Protein AF-A0A9E5UUS9-F1 (afdb_monomer_lite)

Sequence (156 aa):
MRLSARPLLNYVNVNNFSYGNQWIIRAGDPNTLYFQVFDLDQGPASVVGAPNPVFGFQGSASLAGNIGLRYMVGVGSGNTPAGITVTVPSIDDTQVINLQAVQDPNDKSIWSVTLGPNHKPGSGNVQFAVAEGNSIRRFSALNVLGVEDPTNDGSC

Structure (mmCIF, N/CA/C/O backbone):
data_AF-A0A9E5UUS9-F1
#
_entry.id   AF-A0A9E5UUS9-F1
#
loop_
_atom_site.group_PDB
_atom_site.id
_atom_site.type_symbol
_atom_site.label_atom_id
_atom_site.label_alt_id
_atom_site.label_comp_id
_atom_site.label_asym_id
_atom_site.label_entity_id
_atom_site.label_seq_id
_atom_site.pdbx_PDB_ins_code
_atom_site.Cartn_x
_atom_site.Cartn_y
_atom_site.Cartn_z
_atom_site.occupancy
_atom_site.B_iso_or_equiv
_atom_site.auth_seq_id
_atom_site.auth_comp_id
_atom_site.auth_asym_id
_atom_site.auth_atom_id
_atom_site.pdbx_PDB_model_num
ATOM 1 N N . MET A 1 1 ? 9.998 -15.003 -5.747 1.00 72.50 1 MET A N 1
ATOM 2 C CA . MET A 1 1 ? 9.989 -13.561 -5.467 1.00 72.50 1 MET A CA 1
ATOM 3 C C . MET A 1 1 ? 9.165 -13.302 -4.228 1.00 72.50 1 MET A C 1
ATOM 5 O O . MET A 1 1 ? 7.953 -13.517 -4.217 1.00 72.50 1 MET A O 1
ATOM 9 N N . ARG A 1 2 ? 9.856 -12.922 -3.161 1.00 81.06 2 ARG A N 1
ATOM 10 C CA . ARG A 1 2 ? 9.281 -12.426 -1.919 1.00 81.06 2 ARG A CA 1
ATOM 11 C C . ARG A 1 2 ? 9.173 -10.915 -2.049 1.00 81.06 2 ARG A C 1
ATOM 13 O O . ARG A 1 2 ? 10.183 -10.240 -2.208 1.00 81.06 2 ARG A O 1
ATOM 20 N N . LEU A 1 3 ? 7.950 -10.403 -2.003 1.00 86.88 3 LEU A N 1
ATOM 21 C CA . LEU A 1 3 ? 7.690 -8.971 -2.078 1.00 86.88 3 LEU A CA 1
ATOM 22 C C . LEU A 1 3 ? 7.558 -8.375 -0.678 1.00 86.88 3 LEU A C 1
ATOM 24 O O . LEU A 1 3 ? 7.086 -9.033 0.250 1.00 86.88 3 LEU A O 1
ATOM 28 N N . SER A 1 4 ? 7.957 -7.116 -0.545 1.00 88.81 4 SER A N 1
ATOM 29 C CA . SER A 1 4 ? 7.697 -6.307 0.644 1.00 88.81 4 SER A CA 1
ATOM 30 C C . SER A 1 4 ? 7.303 -4.890 0.253 1.00 88.81 4 SER A C 1
ATOM 32 O O . SER A 1 4 ? 7.685 -4.408 -0.812 1.00 88.81 4 SER A O 1
ATOM 34 N N . ALA A 1 5 ? 6.547 -4.222 1.118 1.00 90.75 5 ALA A N 1
ATOM 35 C CA . ALA A 1 5 ? 6.203 -2.814 0.976 1.00 90.75 5 ALA A CA 1
ATOM 36 C C . ALA A 1 5 ? 6.779 -2.037 2.158 1.00 90.75 5 ALA A C 1
ATOM 38 O O . ALA A 1 5 ? 6.718 -2.505 3.297 1.00 90.75 5 ALA A O 1
ATOM 39 N N . ARG A 1 6 ? 7.332 -0.855 1.885 1.00 91.69 6 ARG A N 1
ATOM 40 C CA . ARG A 1 6 ? 7.811 0.075 2.910 1.00 91.69 6 ARG A CA 1
ATOM 41 C C . ARG A 1 6 ? 7.012 1.374 2.861 1.00 91.69 6 ARG A C 1
ATOM 43 O O . ARG A 1 6 ? 6.931 1.968 1.783 1.00 91.69 6 ARG A O 1
ATOM 50 N N . PRO A 1 7 ? 6.461 1.826 3.996 1.00 94.19 7 PRO A N 1
ATOM 51 C CA . PRO A 1 7 ? 5.838 3.137 4.118 1.00 94.19 7 PRO A CA 1
ATOM 52 C C . PRO A 1 7 ? 6.805 4.267 3.781 1.00 94.19 7 PRO A C 1
ATOM 54 O O . PRO A 1 7 ? 7.965 4.258 4.203 1.00 94.19 7 PRO A O 1
ATOM 57 N N . LEU A 1 8 ? 6.305 5.263 3.058 1.00 94.81 8 LEU A N 1
ATOM 58 C CA . LEU A 1 8 ? 6.962 6.548 2.870 1.00 94.81 8 LEU A CA 1
ATOM 59 C C . LEU A 1 8 ? 6.278 7.585 3.763 1.00 94.81 8 LEU A C 1
ATOM 61 O O . LEU A 1 8 ? 5.050 7.650 3.836 1.00 94.81 8 LEU A O 1
ATOM 65 N N . LEU A 1 9 ? 7.090 8.394 4.432 1.00 93.75 9 LEU A N 1
ATOM 66 C CA . LEU A 1 9 ? 6.682 9.493 5.294 1.00 93.75 9 LEU A CA 1
ATOM 67 C C . LEU A 1 9 ? 7.089 10.818 4.655 1.00 93.75 9 LEU A C 1
ATOM 69 O O . LEU A 1 9 ? 8.086 10.886 3.931 1.00 93.75 9 LEU A O 1
ATOM 73 N N . ASN A 1 10 ? 6.324 11.871 4.951 1.00 92.06 10 ASN A N 1
ATOM 74 C CA . ASN A 1 10 ? 6.585 13.234 4.479 1.00 92.06 10 ASN A CA 1
ATOM 75 C C . ASN A 1 10 ? 6.832 13.301 2.961 1.00 92.06 10 ASN A C 1
ATOM 77 O O . ASN A 1 10 ? 7.728 14.008 2.505 1.00 92.06 10 ASN A O 1
ATOM 81 N N . TYR A 1 11 ? 6.079 12.517 2.183 1.00 92.44 11 TYR A N 1
ATOM 82 C CA . TYR A 1 11 ? 6.242 12.467 0.735 1.00 92.44 11 TYR A CA 1
ATOM 83 C C . TYR A 1 11 ? 5.846 13.808 0.112 1.00 92.44 11 TYR A C 1
ATOM 85 O O . TYR A 1 11 ? 4.680 14.198 0.156 1.00 92.44 11 TYR A O 1
ATOM 93 N N . VAL A 1 12 ? 6.820 14.501 -0.479 1.00 91.94 12 VAL A N 1
ATOM 94 C CA . VAL A 1 12 ? 6.598 15.732 -1.253 1.00 91.94 12 VAL A CA 1
ATOM 95 C C . VAL A 1 12 ? 6.745 15.450 -2.746 1.00 91.94 12 VAL A C 1
ATOM 97 O O . VAL A 1 12 ? 5.970 15.949 -3.556 1.00 91.94 12 VAL A O 1
ATOM 100 N N . ASN A 1 13 ? 7.759 14.669 -3.118 1.00 92.25 13 ASN A N 1
ATOM 101 C CA . ASN A 1 13 ? 8.006 14.194 -4.479 1.00 92.25 13 ASN A CA 1
ATOM 102 C C . ASN A 1 13 ? 9.018 13.036 -4.453 1.00 92.25 13 ASN A C 1
ATOM 104 O O . ASN A 1 13 ? 9.595 12.735 -3.411 1.00 92.25 13 ASN A O 1
ATOM 108 N N . VAL A 1 14 ? 9.303 12.448 -5.616 1.00 89.75 14 VAL A N 1
ATOM 109 C CA . VAL A 1 14 ? 10.239 11.317 -5.784 1.00 89.75 14 VAL A CA 1
ATOM 110 C C . VAL A 1 14 ? 11.674 11.568 -5.302 1.00 89.75 14 VAL A C 1
ATOM 112 O O . VAL A 1 14 ? 12.431 10.619 -5.130 1.00 89.75 14 VAL A O 1
ATOM 115 N N . ASN A 1 15 ? 12.062 12.823 -5.068 1.00 91.81 15 ASN A N 1
ATOM 116 C CA . ASN A 1 15 ? 13.375 13.192 -4.535 1.00 91.81 15 ASN A CA 1
ATOM 117 C C . ASN A 1 15 ? 13.325 13.610 -3.056 1.00 91.81 15 ASN A C 1
ATOM 119 O O . ASN A 1 15 ? 14.376 13.836 -2.460 1.00 91.81 15 ASN A O 1
ATOM 123 N N . ASN A 1 16 ? 12.135 13.754 -2.465 1.00 93.00 16 ASN A N 1
ATOM 124 C CA . ASN A 1 16 ? 11.959 14.230 -1.097 1.00 93.00 16 ASN A CA 1
ATOM 125 C C . ASN A 1 16 ? 10.868 13.439 -0.366 1.00 93.00 16 ASN A C 1
ATOM 127 O O . ASN A 1 16 ? 9.674 13.739 -0.464 1.00 93.00 16 ASN A O 1
ATOM 131 N N . PHE A 1 17 ? 11.326 12.422 0.359 1.00 93.75 17 PHE A N 1
ATOM 132 C CA . PHE A 1 17 ? 10.556 11.594 1.277 1.00 93.75 17 PHE A CA 1
ATOM 133 C C . PHE A 1 17 ? 11.517 10.884 2.241 1.00 93.75 17 PHE A C 1
ATOM 135 O O . PHE A 1 17 ? 12.726 10.818 2.000 1.00 93.75 17 PHE A O 1
ATOM 142 N N . SER A 1 18 ? 10.987 10.293 3.309 1.00 92.19 18 SER A N 1
ATOM 143 C CA . SER A 1 18 ? 11.728 9.365 4.169 1.00 92.19 18 SER A CA 1
ATOM 144 C C . SER A 1 18 ? 11.018 8.016 4.258 1.00 92.19 18 SER A C 1
ATOM 146 O O . SER A 1 18 ? 9.811 7.926 4.049 1.00 92.19 18 SER A O 1
ATOM 148 N N . TYR A 1 19 ? 11.753 6.941 4.550 1.00 91.69 19 TYR A N 1
ATOM 149 C CA . TYR A 1 19 ? 11.123 5.658 4.870 1.00 91.69 19 TYR A CA 1
ATOM 150 C C . TYR A 1 19 ? 10.667 5.650 6.326 1.00 91.69 19 TYR A C 1
ATOM 152 O O . TYR A 1 19 ? 11.388 6.112 7.212 1.00 91.69 19 TYR A O 1
ATOM 160 N N . GLY A 1 20 ? 9.492 5.081 6.563 1.00 89.19 20 GLY A N 1
ATOM 161 C CA . GLY A 1 20 ? 8.961 4.807 7.891 1.00 89.19 20 GLY A CA 1
ATOM 162 C C . GLY A 1 20 ? 8.739 3.318 8.112 1.00 89.19 20 GLY A C 1
ATOM 163 O O . GLY A 1 20 ? 8.700 2.532 7.168 1.00 89.19 20 GLY A O 1
ATOM 164 N N . ASN A 1 21 ? 8.546 2.940 9.374 1.00 88.81 21 ASN A N 1
ATOM 165 C CA . ASN A 1 21 ? 8.087 1.593 9.725 1.00 88.81 21 ASN A CA 1
ATOM 166 C C . ASN A 1 21 ? 6.559 1.477 9.648 1.00 88.81 21 ASN A C 1
ATOM 168 O O . ASN A 1 21 ? 6.041 0.403 9.364 1.00 88.81 21 ASN A O 1
ATOM 172 N N . GLN A 1 22 ? 5.855 2.586 9.880 1.00 93.44 22 GLN A N 1
ATOM 173 C CA . GLN A 1 22 ? 4.400 2.639 9.942 1.00 93.44 22 GLN A CA 1
ATOM 174 C C . GLN A 1 22 ? 3.882 3.984 9.434 1.00 93.44 22 GLN A C 1
ATOM 176 O O . GLN A 1 22 ? 4.545 5.010 9.602 1.00 93.44 22 GLN A O 1
ATOM 181 N N . TRP A 1 23 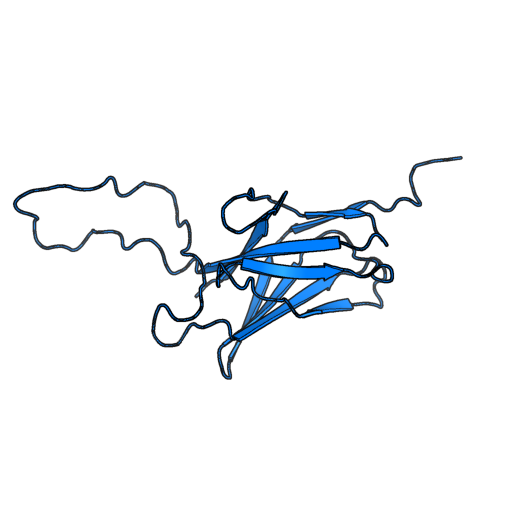? 2.684 3.983 8.863 1.00 94.06 23 TRP A N 1
ATOM 182 C CA . TRP A 1 23 ? 1.854 5.170 8.725 1.00 94.06 23 TRP A CA 1
ATOM 183 C C . TRP A 1 23 ? 1.126 5.420 10.039 1.00 94.06 23 TRP A C 1
ATOM 185 O O . TRP A 1 23 ? 0.551 4.492 10.601 1.00 94.06 23 TRP A O 1
ATOM 195 N N . ILE A 1 24 ? 1.139 6.663 10.509 1.00 92.44 24 ILE A N 1
ATOM 196 C CA . ILE A 1 24 ? 0.347 7.094 11.662 1.00 92.44 24 ILE A CA 1
ATOM 197 C C . ILE A 1 24 ? -0.708 8.054 11.132 1.00 92.44 24 ILE A C 1
ATOM 199 O O . ILE A 1 24 ? -0.363 9.065 10.521 1.00 92.44 24 ILE A O 1
ATOM 203 N N . ILE A 1 25 ? -1.975 7.709 11.327 1.00 91.38 25 ILE A N 1
ATOM 204 C CA . ILE A 1 25 ? -3.119 8.502 10.879 1.00 91.38 25 ILE A CA 1
ATOM 205 C C . ILE A 1 25 ? -4.166 8.613 11.977 1.00 91.38 25 ILE A C 1
ATOM 207 O O . ILE A 1 25 ? -4.181 7.831 12.925 1.00 91.38 25 ILE A O 1
ATOM 211 N N . ARG A 1 26 ? -5.090 9.551 11.798 1.00 86.81 26 ARG A N 1
ATOM 212 C CA . ARG A 1 26 ? -6.300 9.656 12.609 1.00 86.81 26 ARG A CA 1
ATOM 213 C C . ARG A 1 26 ? -7.478 9.030 11.880 1.00 86.81 26 ARG A C 1
ATOM 215 O O . ARG A 1 26 ? -7.611 9.176 10.662 1.00 86.81 26 ARG A O 1
ATOM 222 N N . ALA A 1 27 ? -8.322 8.315 12.615 1.00 82.38 27 ALA A N 1
ATOM 223 C CA . ALA A 1 27 ? -9.532 7.725 12.058 1.00 82.38 27 ALA A CA 1
ATOM 224 C C . ALA A 1 27 ? -10.481 8.823 11.545 1.00 82.38 27 ALA A C 1
ATOM 226 O O . ALA A 1 27 ? -10.740 9.799 12.243 1.00 82.38 27 ALA A O 1
ATOM 227 N N . GLY A 1 28 ? -11.016 8.650 10.333 1.00 77.81 28 GLY A N 1
ATOM 228 C CA . GLY A 1 28 ? -11.943 9.607 9.715 1.00 77.81 28 GLY A CA 1
ATOM 229 C C . GLY A 1 28 ? -11.285 10.805 9.019 1.00 77.81 28 GLY A C 1
ATOM 230 O O . GLY A 1 28 ? -11.966 11.507 8.273 1.00 77.81 28 GLY A O 1
ATOM 231 N N . ASP A 1 29 ? -9.973 11.006 9.174 1.00 85.31 29 ASP A N 1
ATOM 232 C CA . ASP A 1 29 ? -9.252 12.041 8.436 1.00 85.31 29 ASP A CA 1
ATOM 233 C C . ASP A 1 29 ? -8.856 11.523 7.043 1.00 85.31 29 ASP A C 1
ATOM 235 O O . ASP A 1 29 ? -8.206 10.472 6.930 1.00 85.31 29 ASP A O 1
ATOM 239 N N . PRO A 1 30 ? -9.194 12.245 5.956 1.00 89.00 30 PRO A N 1
ATOM 240 C CA . PRO A 1 30 ? -8.719 11.896 4.629 1.00 89.00 30 PRO A CA 1
ATOM 241 C C . PRO A 1 30 ? -7.193 11.953 4.566 1.00 89.00 30 PRO A C 1
ATOM 243 O O . PRO A 1 30 ? -6.589 12.998 4.799 1.00 89.00 30 PRO A O 1
ATOM 246 N N . ASN A 1 31 ? -6.563 10.835 4.218 1.00 91.56 31 ASN A N 1
ATOM 247 C CA . ASN A 1 31 ? -5.110 10.712 4.178 1.00 91.56 31 ASN A CA 1
ATOM 248 C C . ASN A 1 31 ? -4.673 9.993 2.904 1.00 91.56 31 ASN A C 1
ATOM 250 O O . ASN A 1 31 ? -5.274 8.999 2.501 1.00 91.56 31 ASN A O 1
ATOM 254 N N . THR A 1 32 ? -3.599 10.473 2.277 1.00 94.62 32 THR A N 1
ATOM 255 C CA . THR A 1 32 ? -2.945 9.749 1.179 1.00 94.62 32 THR A CA 1
ATOM 256 C C . THR A 1 32 ? -1.688 9.084 1.711 1.00 94.62 32 THR A C 1
ATOM 258 O O . THR A 1 32 ? -0.763 9.756 2.163 1.00 94.62 32 THR A O 1
ATOM 261 N N . LEU A 1 33 ? -1.672 7.756 1.674 1.00 94.94 33 LEU A N 1
ATOM 262 C CA . LEU A 1 33 ? -0.591 6.927 2.182 1.00 94.94 33 LEU A CA 1
ATOM 263 C C . LEU A 1 33 ? 0.307 6.504 1.032 1.00 94.94 33 LEU A C 1
ATOM 265 O O . LEU A 1 33 ? -0.171 5.920 0.063 1.00 94.94 33 LEU A O 1
ATOM 269 N N . TYR A 1 34 ? 1.603 6.769 1.154 1.00 96.12 34 TYR A N 1
ATOM 270 C CA . TYR A 1 34 ? 2.597 6.437 0.139 1.00 96.12 34 TYR A CA 1
ATOM 271 C C . TYR A 1 34 ? 3.437 5.244 0.584 1.00 96.12 34 TYR A C 1
ATOM 273 O O . TYR A 1 34 ? 3.830 5.157 1.748 1.00 96.12 34 TYR A O 1
ATOM 281 N N . PHE A 1 35 ? 3.734 4.330 -0.334 1.00 94.88 35 PHE A N 1
ATOM 282 C CA . PHE A 1 35 ? 4.621 3.191 -0.112 1.00 94.88 35 PHE A CA 1
ATOM 283 C C . PHE A 1 35 ? 5.472 2.904 -1.344 1.00 94.88 35 PHE A C 1
ATOM 285 O O . PHE A 1 35 ? 5.143 3.282 -2.468 1.00 94.88 35 PHE A O 1
ATOM 292 N N . GLN A 1 36 ? 6.557 2.171 -1.124 1.00 92.38 36 GLN A N 1
ATOM 293 C CA . GLN A 1 36 ? 7.394 1.625 -2.181 1.00 92.38 36 GLN A CA 1
ATOM 294 C C . GLN A 1 36 ? 7.502 0.111 -2.040 1.00 92.38 36 GLN A C 1
ATOM 296 O O . GLN A 1 36 ? 7.642 -0.410 -0.930 1.00 92.38 36 GLN A O 1
ATOM 301 N N . VAL A 1 37 ? 7.432 -0.593 -3.167 1.00 89.12 37 VAL A N 1
ATOM 302 C CA . VAL A 1 37 ? 7.506 -2.058 -3.213 1.00 89.12 37 VAL A CA 1
ATOM 303 C C . VAL A 1 37 ? 8.927 -2.501 -3.548 1.00 89.12 37 VAL A C 1
ATOM 305 O O . VAL A 1 37 ? 9.613 -1.873 -4.355 1.00 89.12 37 VAL A O 1
ATOM 308 N N . PHE A 1 38 ? 9.364 -3.598 -2.938 1.00 86.06 38 PHE A N 1
ATOM 309 C CA . PHE A 1 38 ? 10.686 -4.188 -3.118 1.00 86.06 38 PHE A CA 1
ATOM 310 C C . PHE A 1 38 ? 10.583 -5.689 -3.385 1.00 86.06 38 PHE A C 1
ATOM 312 O O . PHE A 1 38 ? 9.780 -6.378 -2.748 1.00 86.06 38 PHE A O 1
ATOM 319 N N . ASP A 1 39 ? 11.434 -6.195 -4.276 1.00 84.75 39 ASP A N 1
ATOM 320 C CA . ASP A 1 39 ? 11.679 -7.625 -4.455 1.00 84.75 39 ASP A CA 1
ATOM 321 C C . ASP A 1 39 ? 12.872 -8.038 -3.593 1.00 84.75 39 ASP A C 1
ATOM 323 O O . ASP A 1 39 ? 14.006 -7.643 -3.843 1.00 84.75 39 ASP A O 1
ATOM 327 N N . LEU A 1 40 ? 12.605 -8.829 -2.557 1.00 81.75 40 LEU A N 1
ATOM 328 C CA . LEU A 1 40 ? 13.606 -9.325 -1.615 1.00 81.75 40 LEU A CA 1
ATOM 329 C C . LEU A 1 40 ? 14.397 -10.519 -2.156 1.00 81.75 40 LEU A C 1
ATOM 331 O O . LEU A 1 40 ? 15.369 -10.935 -1.536 1.00 81.75 40 LEU A O 1
ATOM 335 N N . ASP A 1 41 ? 13.982 -11.135 -3.260 1.00 76.12 41 ASP A N 1
ATOM 336 C CA . ASP A 1 41 ? 14.782 -12.192 -3.889 1.00 76.12 41 ASP A CA 1
ATOM 337 C C . ASP A 1 41 ? 15.771 -11.617 -4.906 1.00 76.12 41 ASP A C 1
ATOM 339 O O . ASP A 1 41 ? 16.717 -12.299 -5.301 1.00 76.12 41 ASP A O 1
ATOM 343 N N . GLN A 1 42 ? 15.591 -10.353 -5.289 1.00 70.31 42 GLN A N 1
ATOM 344 C CA . GLN A 1 42 ? 16.537 -9.614 -6.105 1.00 70.31 42 GLN A CA 1
ATOM 345 C C . GLN A 1 42 ? 17.363 -8.691 -5.213 1.00 70.31 42 GLN A C 1
ATOM 347 O O . GLN A 1 42 ? 16.851 -7.745 -4.629 1.00 70.31 42 GLN A O 1
ATOM 352 N N . GLY A 1 43 ? 18.659 -8.967 -5.109 1.00 63.50 43 GLY A N 1
ATOM 353 C CA . GLY A 1 43 ? 19.632 -8.056 -4.511 1.00 63.50 43 GLY A CA 1
ATOM 354 C C . GLY A 1 43 ? 20.555 -7.484 -5.584 1.00 63.50 43 GLY A C 1
ATOM 355 O O . GLY A 1 43 ? 20.596 -8.020 -6.697 1.00 63.50 43 GLY A O 1
ATOM 356 N N . PRO A 1 44 ? 21.333 -6.428 -5.279 1.00 59.34 44 PRO A N 1
ATOM 357 C CA . PRO A 1 44 ? 22.464 -6.078 -6.127 1.00 59.34 44 PRO A CA 1
ATOM 358 C C . PRO A 1 44 ? 23.299 -7.346 -6.316 1.00 59.34 44 PRO A C 1
ATOM 360 O O . PRO A 1 44 ? 23.651 -7.995 -5.329 1.00 59.34 44 PRO A O 1
ATOM 363 N N . ALA A 1 45 ? 23.529 -7.746 -7.571 1.00 54.16 45 ALA A N 1
ATOM 364 C CA . ALA A 1 45 ? 24.280 -8.954 -7.876 1.00 54.16 45 ALA A CA 1
ATOM 365 C C . ALA A 1 45 ? 25.583 -8.921 -7.072 1.00 54.16 45 ALA A C 1
ATOM 367 O O . ALA A 1 45 ? 26.417 -8.034 -7.263 1.00 54.16 45 ALA A O 1
ATOM 368 N N . SER A 1 46 ? 25.734 -9.852 -6.129 1.00 47.75 46 SER A N 1
ATOM 369 C CA . SER A 1 46 ? 27.015 -10.049 -5.475 1.00 47.75 46 SER A CA 1
ATOM 370 C C . SER A 1 46 ? 27.982 -10.423 -6.590 1.00 47.75 46 SER A C 1
ATOM 372 O O . SER A 1 46 ? 27.788 -11.439 -7.259 1.00 47.75 46 SER A O 1
ATOM 374 N N . VAL A 1 47 ? 28.973 -9.576 -6.861 1.00 48.84 47 VAL A N 1
ATOM 375 C CA . VAL A 1 47 ? 30.035 -9.862 -7.831 1.00 48.84 47 VAL A CA 1
ATOM 376 C C . VAL A 1 47 ? 30.955 -10.920 -7.212 1.00 48.84 47 VAL A C 1
ATOM 378 O O . VAL A 1 47 ? 32.100 -10.658 -6.869 1.00 48.84 47 VAL A O 1
ATOM 381 N N . VAL A 1 48 ? 30.437 -12.125 -6.998 1.00 47.06 48 VAL A N 1
ATOM 382 C CA . VAL A 1 48 ? 31.175 -13.289 -6.501 1.00 47.06 48 VAL A CA 1
ATOM 383 C C . VAL A 1 48 ? 31.008 -14.363 -7.565 1.00 47.06 48 VAL A C 1
ATOM 385 O O . VAL A 1 48 ? 30.180 -15.260 -7.466 1.00 47.06 48 VAL A O 1
ATOM 388 N N . GLY A 1 49 ? 31.733 -14.180 -8.667 1.00 45.97 49 GLY A N 1
ATOM 389 C CA . GLY A 1 49 ? 31.639 -15.051 -9.839 1.00 45.97 49 GLY A CA 1
ATOM 390 C C . GLY A 1 49 ? 32.326 -14.530 -11.100 1.00 45.97 49 GLY A C 1
ATOM 391 O O . GLY A 1 49 ? 32.358 -15.242 -12.098 1.00 45.97 49 GLY A O 1
ATOM 392 N N . ALA A 1 50 ? 32.900 -13.321 -11.087 1.00 48.94 50 ALA A N 1
ATOM 393 C CA . ALA A 1 50 ? 33.784 -12.910 -12.171 1.00 48.94 50 ALA A CA 1
ATOM 394 C C . ALA A 1 50 ? 35.092 -13.729 -12.091 1.00 48.94 50 ALA A C 1
ATOM 396 O O . ALA A 1 50 ? 35.709 -13.754 -11.020 1.00 48.94 50 ALA A O 1
ATOM 397 N N . PRO A 1 51 ? 35.537 -14.397 -13.172 1.00 48.72 51 PRO A N 1
ATOM 398 C CA . PRO A 1 51 ? 36.876 -14.968 -13.217 1.00 48.72 51 PRO A CA 1
ATOM 399 C C . PRO A 1 51 ? 37.883 -13.828 -13.025 1.00 48.72 51 PRO A C 1
ATOM 401 O O . PRO A 1 51 ? 37.923 -12.903 -13.826 1.00 48.72 51 PRO A O 1
ATOM 404 N N . ASN A 1 52 ? 38.615 -13.880 -11.909 1.00 47.12 52 ASN A N 1
ATOM 405 C CA . ASN A 1 52 ? 39.783 -13.077 -11.531 1.00 47.12 52 ASN A CA 1
ATOM 406 C C . ASN A 1 52 ? 39.939 -11.698 -12.233 1.00 47.12 52 ASN A C 1
ATOM 408 O O . ASN A 1 52 ? 40.465 -11.641 -13.349 1.00 47.12 52 ASN A O 1
ATOM 412 N N . PRO A 1 53 ? 39.556 -10.572 -11.601 1.00 52.47 53 PRO A N 1
ATOM 413 C CA . PRO A 1 53 ? 39.714 -9.260 -12.210 1.00 52.47 53 PRO A CA 1
ATOM 414 C C . PRO A 1 53 ? 41.186 -8.830 -12.171 1.00 52.47 53 PRO A C 1
ATOM 416 O O . PRO A 1 53 ? 41.721 -8.445 -11.132 1.00 52.47 53 PRO A O 1
ATOM 419 N N . VAL A 1 54 ? 41.847 -8.846 -13.326 1.00 55.44 54 VAL A N 1
ATOM 420 C CA . VAL A 1 54 ? 43.059 -8.052 -13.544 1.00 55.44 54 VAL A CA 1
ATOM 421 C C . VAL A 1 54 ? 42.601 -6.585 -13.643 1.00 55.44 54 VAL A C 1
ATOM 423 O O . VAL A 1 54 ? 41.910 -6.224 -14.589 1.00 55.44 54 VAL A O 1
ATOM 426 N N . PHE A 1 55 ? 42.959 -5.782 -12.629 1.00 53.56 55 PHE A N 1
ATOM 427 C CA . PHE A 1 55 ? 42.607 -4.368 -12.356 1.00 53.56 55 PHE A CA 1
ATOM 428 C C . PHE A 1 55 ? 41.257 -4.114 -11.658 1.00 53.56 55 PHE A C 1
ATOM 430 O O . PHE A 1 55 ? 40.223 -3.854 -12.268 1.00 53.56 55 PHE A O 1
ATOM 437 N N . GLY A 1 56 ? 41.300 -4.155 -10.322 1.00 46.25 56 GLY A N 1
ATOM 438 C CA . GLY A 1 56 ? 40.163 -3.930 -9.437 1.00 46.25 56 GLY A CA 1
ATOM 439 C C . GLY A 1 56 ? 39.855 -2.456 -9.170 1.00 46.25 56 GLY A C 1
ATOM 440 O O . GLY A 1 56 ? 40.595 -1.774 -8.470 1.00 46.25 56 GLY A O 1
ATOM 441 N N . PHE A 1 57 ? 38.670 -2.026 -9.597 1.00 55.72 57 PHE A N 1
ATOM 442 C CA . PHE A 1 57 ? 37.810 -1.191 -8.761 1.00 55.72 57 PHE A CA 1
ATOM 443 C C . PHE A 1 57 ? 36.702 -2.094 -8.218 1.00 55.72 57 PHE A C 1
ATOM 445 O O . PHE A 1 57 ? 35.593 -2.140 -8.747 1.00 55.72 57 PHE A O 1
ATOM 452 N N . GLN A 1 58 ? 37.018 -2.872 -7.180 1.00 51.47 58 GLN A N 1
ATOM 453 C CA . GLN A 1 58 ? 35.989 -3.537 -6.384 1.00 51.47 58 GLN A CA 1
ATOM 454 C C . GLN A 1 58 ? 35.279 -2.451 -5.575 1.00 51.47 58 GLN A C 1
ATOM 456 O O . GLN A 1 58 ? 35.687 -2.112 -4.466 1.00 51.47 58 GLN A O 1
ATOM 461 N N . GLY A 1 59 ? 34.238 -1.858 -6.164 1.00 48.75 59 GLY A N 1
ATOM 462 C CA . GLY A 1 59 ? 33.276 -1.075 -5.403 1.00 48.75 59 GLY A CA 1
ATOM 463 C C . GLY A 1 59 ? 32.784 -1.947 -4.254 1.00 48.75 59 GLY A C 1
ATOM 464 O O . GLY A 1 59 ? 32.341 -3.068 -4.493 1.00 48.75 59 GLY A O 1
ATOM 465 N N . SER A 1 60 ? 32.960 -1.458 -3.026 1.00 48.62 60 SER A N 1
ATOM 466 C CA . SER A 1 60 ? 32.570 -2.124 -1.784 1.00 48.62 60 SER A CA 1
ATOM 467 C C . SER A 1 60 ? 31.188 -2.760 -1.947 1.00 48.62 60 SER A C 1
ATOM 469 O O . SER A 1 60 ? 30.174 -2.058 -1.963 1.00 48.62 60 SER A O 1
ATOM 471 N N . ALA A 1 61 ? 31.151 -4.084 -2.130 1.00 49.91 61 ALA A N 1
ATOM 472 C CA . ALA A 1 61 ? 29.928 -4.865 -2.075 1.00 49.91 61 ALA A CA 1
ATOM 473 C C . ALA A 1 61 ? 29.480 -4.820 -0.618 1.00 49.91 61 ALA A C 1
ATOM 475 O O . ALA A 1 61 ? 29.886 -5.631 0.211 1.00 49.91 61 ALA A O 1
ATOM 476 N N . SER A 1 62 ? 28.747 -3.757 -0.305 1.00 51.00 62 SER A N 1
ATOM 477 C CA . SER A 1 62 ? 28.198 -3.470 1.002 1.00 51.00 62 SER A CA 1
ATOM 478 C C . SER A 1 62 ? 27.596 -4.743 1.592 1.00 51.00 62 SER A C 1
ATOM 480 O O . SER A 1 62 ? 26.680 -5.334 1.022 1.00 51.00 62 SER A O 1
ATOM 482 N N . LEU A 1 63 ? 28.103 -5.126 2.764 1.00 45.31 63 LEU A N 1
ATOM 483 C CA . LEU A 1 63 ? 27.549 -6.114 3.695 1.00 45.31 63 LEU A CA 1
ATOM 484 C C . LEU A 1 63 ? 26.164 -5.686 4.243 1.00 45.31 63 LEU A C 1
ATOM 486 O O . LEU A 1 63 ? 25.781 -6.061 5.349 1.00 45.31 63 LEU A O 1
ATOM 490 N N . ALA A 1 64 ? 25.402 -4.879 3.502 1.00 45.84 64 ALA A N 1
ATOM 491 C CA . ALA A 1 64 ? 24.022 -4.560 3.812 1.00 45.84 64 ALA A CA 1
ATOM 492 C C . ALA A 1 64 ? 23.176 -5.783 3.460 1.00 45.84 64 ALA A C 1
ATOM 494 O O . ALA A 1 64 ? 22.927 -6.069 2.288 1.00 45.84 64 ALA A O 1
ATOM 495 N N . GLY A 1 65 ? 22.778 -6.530 4.492 1.00 49.59 65 GLY A N 1
ATOM 496 C CA . GLY A 1 65 ? 21.889 -7.680 4.370 1.00 49.59 65 GLY A CA 1
ATOM 497 C C . GLY A 1 65 ? 20.721 -7.390 3.433 1.00 49.59 65 GLY A C 1
ATOM 498 O O . GLY A 1 65 ? 20.206 -6.282 3.448 1.00 49.59 65 GLY A O 1
ATOM 499 N N . ASN A 1 66 ? 20.367 -8.383 2.613 1.00 54.19 66 ASN A N 1
ATOM 500 C CA . ASN A 1 66 ? 19.350 -8.364 1.556 1.00 54.19 66 ASN A CA 1
ATOM 501 C C . ASN A 1 66 ? 18.421 -7.127 1.559 1.00 54.19 66 ASN A C 1
ATOM 503 O O . ASN A 1 66 ? 17.293 -7.151 2.059 1.00 54.19 66 ASN A O 1
ATOM 507 N N . ILE A 1 67 ? 18.936 -6.025 1.012 1.00 61.47 67 ILE A N 1
ATOM 508 C CA . ILE A 1 67 ? 18.179 -4.818 0.716 1.00 61.47 67 ILE A CA 1
ATOM 509 C C . ILE A 1 67 ? 17.549 -5.052 -0.651 1.00 61.47 67 ILE A C 1
ATOM 511 O O . ILE A 1 67 ? 18.147 -4.715 -1.668 1.00 61.47 67 ILE A O 1
ATOM 515 N N . GLY A 1 68 ? 16.399 -5.730 -0.673 1.00 72.75 68 GLY A N 1
ATOM 516 C CA . GLY A 1 68 ? 15.704 -6.056 -1.918 1.00 72.75 68 GLY A CA 1
ATOM 517 C C . GLY A 1 68 ? 15.678 -4.884 -2.904 1.00 72.75 68 GLY A C 1
ATOM 518 O O . GLY A 1 68 ? 15.628 -3.719 -2.497 1.00 72.75 68 GLY A O 1
ATOM 519 N N . LEU A 1 69 ? 15.750 -5.169 -4.200 1.00 80.38 69 LEU A N 1
ATOM 520 C CA . LEU A 1 69 ? 15.713 -4.141 -5.234 1.00 80.38 69 LEU A CA 1
ATOM 521 C C . LEU A 1 69 ? 14.314 -3.529 -5.334 1.00 80.38 69 LEU A C 1
ATOM 523 O O . LEU A 1 69 ? 13.303 -4.177 -5.055 1.00 80.38 69 LEU A O 1
ATOM 527 N N . ARG A 1 70 ? 14.251 -2.256 -5.741 1.00 84.81 70 ARG A N 1
ATOM 528 C CA . ARG A 1 70 ? 12.976 -1.572 -5.990 1.00 84.81 70 ARG A CA 1
ATOM 529 C C . ARG A 1 70 ? 12.193 -2.338 -7.047 1.00 84.81 70 ARG A C 1
ATOM 531 O O . ARG A 1 70 ? 12.702 -2.596 -8.136 1.00 84.81 70 ARG A O 1
ATOM 538 N N . TYR A 1 71 ? 10.947 -2.654 -6.729 1.00 84.38 71 TYR A N 1
ATOM 539 C CA . TYR A 1 71 ? 10.062 -3.357 -7.636 1.00 84.38 71 TYR A CA 1
ATOM 540 C C . TYR A 1 71 ? 9.434 -2.355 -8.605 1.00 84.38 71 TYR A C 1
ATOM 542 O O . TYR A 1 71 ? 8.570 -1.568 -8.217 1.00 84.38 71 TYR A O 1
ATOM 550 N N . MET A 1 72 ? 9.913 -2.334 -9.851 1.00 76.56 72 MET A N 1
ATOM 551 C CA . MET A 1 72 ? 9.519 -1.341 -10.851 1.00 76.56 72 MET A CA 1
ATOM 552 C C . MET A 1 72 ? 9.052 -1.978 -12.159 1.00 76.56 72 MET A C 1
ATOM 554 O O . MET A 1 72 ? 9.474 -3.063 -12.551 1.00 76.56 72 MET A O 1
ATOM 558 N N . VAL A 1 73 ? 8.186 -1.248 -12.855 1.00 65.81 73 VAL A N 1
ATOM 559 C CA . VAL A 1 73 ? 7.683 -1.604 -14.182 1.00 65.81 73 VAL A CA 1
ATOM 560 C C . VAL A 1 73 ? 8.840 -1.615 -15.191 1.00 65.81 73 VAL A C 1
ATOM 562 O O . VAL A 1 73 ? 9.492 -0.595 -15.385 1.00 65.81 73 VAL A O 1
ATOM 565 N N . GLY A 1 74 ? 9.062 -2.742 -15.874 1.00 59.53 74 GLY A N 1
ATOM 566 C CA . GLY A 1 74 ? 9.875 -2.808 -17.093 1.00 59.53 74 GLY A CA 1
ATOM 567 C C . GLY A 1 74 ? 11.336 -3.222 -16.908 1.00 59.53 74 GLY A C 1
ATOM 568 O O . GLY A 1 74 ? 12.065 -3.268 -17.897 1.00 59.53 74 GLY A O 1
ATOM 569 N N . VAL A 1 75 ? 11.771 -3.568 -15.690 1.00 54.47 75 VAL A N 1
ATOM 570 C CA . VAL A 1 75 ? 13.105 -4.148 -15.455 1.00 54.47 75 VAL A CA 1
ATOM 571 C C . VAL A 1 75 ? 12.992 -5.660 -15.242 1.00 54.47 75 VAL A C 1
ATOM 573 O O . VAL A 1 75 ? 12.438 -6.131 -14.255 1.00 54.47 75 VAL A O 1
ATOM 576 N N . GLY A 1 76 ? 13.498 -6.439 -16.200 1.00 50.59 76 GLY A N 1
ATOM 577 C CA . GLY A 1 76 ? 13.406 -7.902 -16.186 1.00 50.59 76 GLY A CA 1
ATOM 578 C C . GLY A 1 76 ? 12.098 -8.437 -16.785 1.00 50.59 76 GLY A C 1
ATOM 579 O O . GLY A 1 76 ? 10.996 -7.999 -16.466 1.00 50.59 76 GLY A O 1
ATOM 580 N N . SER A 1 77 ? 12.230 -9.399 -17.698 1.00 47.69 77 SER A N 1
ATOM 581 C CA . SER A 1 77 ? 11.121 -10.034 -18.419 1.00 47.69 77 SER A CA 1
ATOM 582 C C . SER A 1 77 ? 10.139 -10.723 -17.456 1.00 47.69 77 SER A C 1
ATOM 584 O O . SER A 1 77 ? 10.427 -11.816 -16.976 1.00 47.69 77 SER A O 1
ATOM 586 N N . GLY A 1 78 ? 8.972 -10.115 -17.211 1.00 54.00 78 GLY A N 1
ATOM 587 C CA . GLY A 1 78 ? 7.808 -10.773 -16.589 1.00 54.00 78 GLY A CA 1
ATOM 588 C C . GLY A 1 78 ? 7.333 -10.221 -15.240 1.00 54.00 78 GLY A C 1
ATOM 589 O O . GLY A 1 78 ? 6.260 -10.609 -14.790 1.00 54.00 78 GLY A O 1
ATOM 590 N N . ASN A 1 79 ? 8.066 -9.289 -14.627 1.00 59.56 79 ASN A N 1
ATOM 591 C CA . ASN A 1 79 ? 7.804 -8.811 -13.264 1.00 59.56 79 ASN A CA 1
ATOM 592 C C . ASN A 1 79 ? 7.410 -7.332 -13.261 1.00 59.56 79 ASN A C 1
ATOM 594 O O . ASN A 1 79 ? 8.172 -6.452 -12.872 1.00 59.56 79 ASN A O 1
ATOM 598 N N . THR A 1 80 ? 6.237 -7.040 -13.813 1.00 68.88 80 THR A N 1
ATOM 599 C CA . THR A 1 80 ? 5.782 -5.667 -14.041 1.00 68.88 80 THR A CA 1
ATOM 600 C C . THR A 1 80 ? 4.496 -5.436 -13.251 1.00 68.88 80 THR A C 1
ATOM 602 O O . THR A 1 80 ? 3.463 -5.980 -13.649 1.00 68.88 80 THR A O 1
ATOM 605 N N . PRO A 1 81 ? 4.513 -4.670 -12.143 1.00 75.81 81 PRO A N 1
ATOM 606 C CA . PRO A 1 81 ? 3.287 -4.376 -11.412 1.00 75.81 81 PRO A CA 1
ATOM 607 C C . PRO A 1 81 ? 2.364 -3.530 -12.299 1.00 75.81 81 PRO A C 1
ATOM 609 O O . PRO A 1 81 ? 2.650 -2.367 -12.576 1.00 75.81 81 PRO A O 1
ATOM 612 N N . ALA A 1 82 ? 1.269 -4.130 -12.764 1.00 79.38 82 ALA A N 1
ATOM 613 C CA . ALA A 1 82 ? 0.231 -3.471 -13.555 1.00 79.38 82 ALA A CA 1
ATOM 614 C C . ALA A 1 82 ? -0.790 -2.743 -12.664 1.00 79.38 82 ALA A C 1
ATOM 616 O O . ALA A 1 82 ? -1.416 -1.779 -13.092 1.00 79.38 82 ALA A O 1
ATOM 617 N N . GLY A 1 83 ? -0.937 -3.189 -11.416 1.00 88.81 83 GLY A N 1
ATOM 618 C CA . GLY A 1 83 ? -1.780 -2.558 -10.409 1.00 88.81 83 GLY A CA 1
ATOM 619 C C . GLY A 1 83 ? -1.548 -3.173 -9.035 1.00 88.81 83 GLY A C 1
ATOM 620 O O . GLY A 1 83 ? -1.050 -4.296 -8.926 1.00 88.81 83 GLY A O 1
ATOM 621 N N . ILE A 1 84 ? -1.896 -2.435 -7.983 1.00 93.25 84 ILE A N 1
ATOM 622 C CA . ILE A 1 84 ? -1.813 -2.917 -6.603 1.00 93.25 84 ILE A CA 1
ATOM 623 C C . ILE A 1 84 ? -3.132 -2.612 -5.905 1.00 93.25 84 ILE A C 1
ATOM 625 O O . ILE A 1 84 ? -3.563 -1.464 -5.856 1.00 93.25 84 ILE A O 1
ATOM 629 N N . THR A 1 85 ? -3.758 -3.636 -5.337 1.00 95.75 85 THR A N 1
ATOM 630 C CA . THR A 1 85 ? -4.862 -3.466 -4.391 1.00 95.75 85 THR A CA 1
ATOM 631 C C . THR A 1 85 ? -4.311 -3.574 -2.977 1.00 95.75 85 THR A C 1
ATOM 633 O O . THR A 1 85 ? -3.569 -4.506 -2.663 1.00 95.75 85 THR A O 1
ATOM 636 N N . VAL A 1 86 ? -4.665 -2.617 -2.128 1.00 95.88 86 VAL A N 1
ATOM 637 C CA . VAL A 1 86 ? -4.271 -2.560 -0.722 1.00 95.88 86 VAL A CA 1
ATOM 638 C C . VAL A 1 86 ? -5.504 -2.811 0.128 1.00 95.88 86 VAL A C 1
ATOM 640 O O . VAL A 1 86 ? -6.508 -2.113 -0.003 1.00 95.88 86 VAL A O 1
ATOM 643 N N . THR A 1 87 ? -5.422 -3.802 1.001 1.00 95.31 87 THR A N 1
ATOM 644 C CA . THR A 1 87 ? -6.481 -4.147 1.940 1.00 95.31 87 THR A CA 1
ATOM 645 C C . THR A 1 87 ? -6.047 -3.744 3.337 1.00 95.31 87 THR A C 1
ATOM 647 O O . THR A 1 87 ? -5.035 -4.220 3.859 1.00 95.31 87 THR A O 1
ATOM 650 N N . VAL A 1 88 ? -6.829 -2.854 3.933 1.00 92.44 88 VAL A N 1
ATOM 651 C CA . VAL A 1 88 ? -6.613 -2.307 5.268 1.00 92.44 88 VAL A CA 1
ATOM 652 C C . VAL A 1 88 ? -7.701 -2.861 6.195 1.00 92.44 88 VAL A C 1
ATOM 654 O O . VAL A 1 88 ? -8.876 -2.859 5.806 1.00 92.44 88 VAL A O 1
ATOM 657 N N . PRO A 1 89 ? -7.349 -3.357 7.397 1.00 89.00 89 PRO A N 1
ATOM 658 C CA . PRO A 1 89 ? -8.347 -3.744 8.387 1.00 89.00 89 PRO A CA 1
ATOM 659 C C . PRO A 1 89 ? -9.173 -2.518 8.780 1.00 89.00 89 PRO A C 1
ATOM 661 O O . PRO A 1 89 ? -8.651 -1.406 8.835 1.00 89.00 89 PRO A O 1
ATOM 664 N N . SER A 1 90 ? -10.462 -2.700 9.043 1.00 88.62 90 SER A N 1
ATOM 665 C CA . SER A 1 90 ? -11.280 -1.658 9.661 1.00 88.62 90 SER A CA 1
ATOM 666 C C . SER A 1 90 ? -11.300 -1.847 11.176 1.00 88.62 90 SER A C 1
ATOM 668 O O . SER A 1 90 ? -11.018 -2.934 11.671 1.00 88.62 90 SER A O 1
ATOM 670 N N . ILE A 1 91 ? -11.609 -0.779 11.911 1.00 85.25 91 ILE A N 1
ATOM 671 C CA . ILE A 1 91 ? -11.974 -0.885 13.329 1.00 85.25 91 ILE A CA 1
ATOM 672 C C . ILE A 1 91 ? -13.331 -1.583 13.513 1.00 85.25 91 ILE A C 1
ATOM 674 O O . ILE A 1 91 ? -13.609 -2.124 14.577 1.00 85.25 91 ILE A O 1
ATOM 678 N N . ASP A 1 92 ? -14.178 -1.559 12.482 1.00 83.50 92 ASP A N 1
ATOM 679 C CA . ASP A 1 92 ? -15.412 -2.331 12.430 1.00 83.50 92 ASP A CA 1
ATOM 680 C C . ASP A 1 92 ? -15.111 -3.700 11.811 1.00 83.50 92 ASP A C 1
ATOM 682 O O . ASP A 1 92 ? -14.836 -3.798 10.614 1.00 83.50 92 ASP A O 1
ATOM 686 N N . ASP A 1 93 ? -15.186 -4.762 12.614 1.00 76.56 93 ASP A N 1
ATOM 687 C CA . ASP A 1 93 ? -14.895 -6.139 12.188 1.00 76.56 93 ASP A CA 1
ATOM 688 C C . ASP A 1 93 ? -15.809 -6.640 11.053 1.00 76.56 93 ASP A C 1
ATOM 690 O O . ASP A 1 93 ? -15.523 -7.654 10.412 1.00 76.56 93 ASP A O 1
ATOM 694 N N . THR A 1 94 ? -16.915 -5.942 10.773 1.00 80.81 94 THR A N 1
ATOM 695 C CA . THR A 1 94 ? -17.810 -6.259 9.653 1.00 80.81 94 THR A CA 1
ATOM 696 C C . THR A 1 94 ? -17.361 -5.642 8.327 1.00 80.81 94 THR A C 1
ATOM 698 O O . THR A 1 94 ? -17.905 -5.987 7.273 1.00 80.81 94 THR A O 1
ATOM 701 N N . GLN A 1 95 ? -16.364 -4.753 8.351 1.00 83.94 95 GLN A N 1
ATOM 702 C CA . GLN A 1 95 ? -15.894 -4.009 7.190 1.00 83.94 95 GLN A CA 1
ATOM 703 C C . GLN A 1 95 ? -14.437 -4.316 6.845 1.00 83.94 95 GLN A C 1
ATOM 705 O O . GLN A 1 95 ? -13.560 -4.475 7.689 1.00 83.94 95 GLN A O 1
ATOM 710 N N . VAL A 1 96 ? -14.162 -4.338 5.543 1.00 86.69 96 VAL A N 1
ATOM 711 C CA . VAL A 1 96 ? -12.809 -4.445 4.998 1.00 86.69 96 VAL A CA 1
ATOM 712 C C . VAL A 1 96 ? -12.617 -3.323 3.993 1.00 86.69 96 VAL A C 1
ATOM 714 O O . VAL A 1 96 ? -13.423 -3.156 3.075 1.00 86.69 96 VAL A O 1
ATOM 717 N N . ILE A 1 97 ? -11.542 -2.555 4.151 1.00 91.94 97 ILE A N 1
ATOM 718 C CA . ILE A 1 97 ? -11.265 -1.404 3.296 1.00 91.94 97 ILE A CA 1
ATOM 719 C C . ILE A 1 97 ? -10.326 -1.859 2.181 1.00 91.94 97 ILE A C 1
ATOM 721 O O . ILE A 1 97 ? -9.147 -2.118 2.415 1.00 91.94 97 ILE A O 1
ATOM 725 N N . ASN A 1 98 ? -10.850 -1.950 0.960 1.00 94.00 98 ASN A N 1
ATOM 726 C CA . ASN A 1 98 ? -10.071 -2.268 -0.234 1.00 94.00 98 ASN A CA 1
ATOM 727 C C . ASN A 1 98 ? -9.831 -0.998 -1.050 1.00 94.00 98 ASN A C 1
ATOM 729 O O . ASN A 1 98 ? -10.777 -0.370 -1.524 1.00 94.00 98 ASN A O 1
ATOM 733 N N . LEU A 1 99 ? -8.565 -0.641 -1.238 1.00 94.94 99 LEU A N 1
ATOM 734 C CA . LEU A 1 99 ? -8.135 0.556 -1.953 1.00 94.94 99 LEU A CA 1
ATOM 735 C C . LEU A 1 99 ? -7.343 0.157 -3.190 1.00 94.94 99 LEU A C 1
ATOM 737 O O . LEU A 1 99 ? -6.493 -0.732 -3.137 1.00 94.94 99 LEU A O 1
ATOM 741 N N . GLN A 1 100 ? -7.595 0.837 -4.303 1.00 95.62 100 GLN A N 1
ATOM 742 C CA . GLN A 1 100 ? -6.748 0.713 -5.484 1.00 95.62 100 GLN A CA 1
ATOM 743 C C . GLN A 1 100 ? -5.606 1.714 -5.385 1.00 95.62 100 GLN A C 1
ATOM 745 O O . GLN A 1 100 ? -5.838 2.904 -5.165 1.00 95.62 100 GLN A O 1
ATOM 750 N N . ALA A 1 101 ? -4.379 1.222 -5.518 1.00 95.44 101 ALA A N 1
ATOM 751 C CA . ALA A 1 101 ? -3.203 2.063 -5.472 1.00 95.44 101 ALA A CA 1
ATOM 752 C C . ALA A 1 101 ? -2.985 2.783 -6.802 1.00 95.44 101 ALA A C 1
ATOM 754 O O . ALA A 1 101 ? -3.161 2.213 -7.880 1.00 95.44 101 ALA A O 1
ATOM 755 N N . VAL A 1 102 ? -2.539 4.028 -6.709 1.00 94.56 102 VAL A N 1
ATOM 756 C CA . VAL A 1 102 ? -2.168 4.872 -7.838 1.00 94.56 102 VAL A CA 1
ATOM 757 C C . VAL A 1 102 ? -0.650 4.942 -7.902 1.00 94.56 102 VAL A C 1
ATOM 759 O O . VAL A 1 102 ? 0.011 5.226 -6.907 1.00 94.56 102 VAL A O 1
ATOM 762 N N . GLN A 1 103 ? -0.088 4.650 -9.070 1.00 92.44 103 GLN A N 1
ATOM 763 C CA . GLN A 1 103 ? 1.354 4.725 -9.284 1.00 92.44 103 GLN A CA 1
ATOM 764 C C . GLN A 1 103 ? 1.801 6.178 -9.450 1.00 92.44 103 GLN A C 1
ATOM 766 O O . GLN A 1 103 ? 1.139 6.950 -10.149 1.00 92.44 103 GLN A O 1
ATOM 771 N N . ASP A 1 104 ? 2.956 6.536 -8.888 1.00 91.00 104 ASP A N 1
ATOM 772 C CA . ASP A 1 104 ? 3.548 7.846 -9.140 1.00 91.00 104 ASP A CA 1
ATOM 773 C C . ASP A 1 104 ? 3.983 7.975 -10.625 1.00 91.00 104 ASP A C 1
ATOM 775 O O . ASP A 1 104 ? 4.516 7.030 -11.232 1.00 91.00 104 ASP A O 1
ATOM 779 N N . PRO A 1 105 ? 3.732 9.125 -11.276 1.00 88.38 105 PRO A N 1
ATOM 780 C CA . PRO A 1 105 ? 4.118 9.324 -12.669 1.00 88.38 105 PRO A CA 1
ATOM 781 C C . PRO A 1 105 ? 5.639 9.370 -12.872 1.00 88.38 105 PRO A C 1
ATOM 783 O O . PRO A 1 105 ? 6.103 8.946 -13.932 1.00 88.38 105 PRO A O 1
ATOM 786 N N . ASN A 1 106 ? 6.397 9.839 -11.877 1.00 88.62 106 ASN A N 1
ATOM 787 C CA . ASN A 1 106 ? 7.835 10.090 -11.955 1.00 88.62 106 ASN A CA 1
ATOM 788 C C . ASN A 1 106 ? 8.683 8.928 -11.403 1.00 88.62 106 ASN A C 1
ATOM 790 O O . ASN A 1 106 ? 9.824 8.770 -11.831 1.00 88.62 106 ASN A O 1
ATOM 794 N N . ASP A 1 107 ? 8.150 8.095 -10.499 1.00 86.31 107 ASP A N 1
ATOM 795 C CA . ASP A 1 107 ? 8.811 6.866 -10.025 1.00 86.31 107 ASP A CA 1
ATOM 796 C C . ASP A 1 107 ? 7.845 5.667 -10.030 1.00 86.31 107 ASP A C 1
ATOM 798 O O . ASP A 1 107 ? 6.903 5.576 -9.247 1.00 86.31 107 ASP A O 1
ATOM 802 N N . LYS A 1 108 ? 8.131 4.681 -10.890 1.00 85.69 108 LYS A N 1
ATOM 803 C CA . LYS A 1 108 ? 7.294 3.485 -11.100 1.00 85.69 108 LYS A CA 1
ATOM 804 C C . LYS A 1 108 ? 7.329 2.460 -9.968 1.00 85.69 108 LYS A C 1
ATOM 806 O O . LYS A 1 108 ? 6.584 1.479 -10.013 1.00 85.69 108 LYS A O 1
ATOM 811 N N . SER A 1 109 ? 8.174 2.660 -8.967 1.00 85.88 109 SER A N 1
ATOM 812 C CA . SER A 1 109 ? 8.211 1.828 -7.764 1.00 85.88 109 SER A CA 1
ATOM 813 C C . SER A 1 109 ? 7.398 2.405 -6.602 1.00 85.88 109 SER A C 1
ATOM 815 O O . SER A 1 109 ? 7.124 1.677 -5.645 1.00 85.88 109 SER A O 1
ATOM 817 N N . ILE A 1 110 ? 6.994 3.678 -6.685 1.00 91.88 110 ILE A N 1
ATOM 818 C CA . ILE A 1 110 ? 6.220 4.374 -5.654 1.00 91.88 110 ILE A CA 1
ATOM 819 C C . ILE A 1 110 ? 4.732 4.332 -6.003 1.00 91.88 110 ILE A C 1
ATOM 821 O O . ILE A 1 110 ? 4.323 4.566 -7.142 1.00 91.88 110 ILE A O 1
ATOM 825 N N . TRP A 1 111 ? 3.927 4.033 -4.990 1.00 94.50 111 TRP A N 1
ATOM 826 C CA . TRP A 1 111 ? 2.482 3.903 -5.083 1.00 94.50 111 TRP A CA 1
ATOM 827 C C . TRP A 1 111 ? 1.818 4.634 -3.922 1.00 94.50 111 TRP A C 1
ATOM 829 O O . TRP A 1 111 ? 2.402 4.778 -2.845 1.00 94.50 111 TRP A O 1
ATOM 839 N N . SER A 1 112 ? 0.584 5.072 -4.131 1.00 95.81 112 SER A N 1
ATOM 840 C CA . SER A 1 112 ? -0.217 5.725 -3.107 1.00 95.81 112 SER A CA 1
ATOM 841 C C . SER A 1 112 ? -1.621 5.149 -3.025 1.00 95.81 112 SER A C 1
ATOM 843 O O . SER A 1 112 ? -2.165 4.658 -4.010 1.00 95.81 112 SER A O 1
ATOM 845 N N . VAL A 1 113 ? -2.223 5.203 -1.842 1.00 95.75 113 VAL A N 1
ATOM 846 C CA . VAL A 1 113 ? -3.645 4.913 -1.631 1.00 95.75 113 VAL A CA 1
ATOM 847 C C . VAL A 1 113 ? -4.284 6.037 -0.839 1.00 95.75 113 VAL A C 1
ATOM 849 O O . VAL A 1 113 ? -3.690 6.559 0.103 1.00 95.75 113 VAL A O 1
ATOM 852 N N . THR A 1 114 ? -5.508 6.401 -1.208 1.00 94.56 114 THR A N 1
ATOM 853 C CA . THR A 1 114 ? -6.259 7.448 -0.515 1.00 94.56 114 THR A CA 1
ATOM 854 C C . THR A 1 114 ? -7.300 6.822 0.400 1.00 94.56 114 THR A C 1
ATOM 856 O O . THR A 1 114 ? -8.194 6.099 -0.039 1.00 94.56 114 THR A O 1
ATOM 859 N N . LEU A 1 115 ? -7.198 7.130 1.687 1.00 92.06 115 LEU A N 1
ATOM 860 C CA . LEU A 1 115 ? -8.253 6.916 2.661 1.00 92.06 115 LEU A CA 1
ATOM 861 C C . LEU A 1 115 ? -9.196 8.120 2.620 1.00 92.06 115 LEU A C 1
ATOM 863 O O . LEU A 1 115 ? -8.754 9.257 2.759 1.00 92.06 115 LEU A O 1
ATOM 867 N N . GLY A 1 116 ? -10.484 7.873 2.385 1.00 88.31 116 GLY A N 1
ATOM 868 C CA . GLY A 1 116 ? -11.520 8.898 2.434 1.00 88.31 116 GLY A CA 1
ATOM 869 C C . GLY A 1 116 ? -12.041 9.138 3.857 1.00 88.31 116 GLY A C 1
ATOM 870 O O . GLY A 1 116 ? -1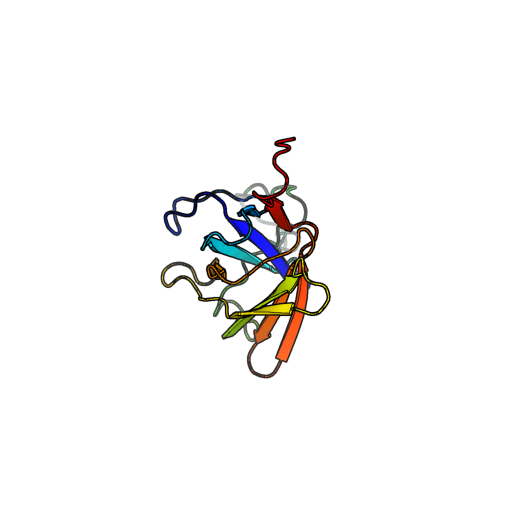1.764 8.341 4.752 1.00 88.31 116 GLY A O 1
ATOM 871 N N . PRO A 1 117 ? -12.865 10.182 4.056 1.00 83.44 117 PRO A N 1
ATOM 872 C CA . PRO A 1 117 ? -13.361 10.577 5.381 1.00 83.44 117 PRO A CA 1
ATOM 873 C C . PRO A 1 117 ? -14.278 9.532 6.034 1.00 83.44 117 PRO A C 1
ATOM 875 O O . PRO A 1 117 ? -14.426 9.483 7.249 1.00 83.44 117 PRO A O 1
ATOM 878 N N . ASN A 1 118 ? -14.891 8.665 5.226 1.00 84.12 118 ASN A N 1
ATOM 879 C CA . ASN A 1 118 ? -15.770 7.604 5.714 1.00 84.12 118 ASN A CA 1
ATOM 880 C C . ASN A 1 118 ? -15.007 6.320 6.070 1.00 84.12 118 ASN A C 1
ATOM 882 O O . ASN A 1 118 ? -15.604 5.383 6.596 1.00 84.12 118 ASN A O 1
ATOM 886 N N . HIS A 1 119 ? -13.710 6.238 5.761 1.00 87.50 119 HIS A N 1
ATOM 887 C CA . HIS A 1 119 ? -12.912 5.071 6.104 1.00 87.50 119 HIS A CA 1
ATOM 888 C C . HIS A 1 119 ? -12.489 5.152 7.570 1.00 87.50 119 HIS A C 1
ATOM 890 O O . HIS A 1 119 ? -11.840 6.107 7.997 1.00 87.50 119 HIS A O 1
ATOM 896 N N . LYS A 1 120 ? -12.821 4.106 8.328 1.00 88.12 120 LYS A N 1
ATOM 897 C CA . LYS A 1 120 ? -12.381 3.914 9.712 1.00 88.12 120 LYS A CA 1
ATOM 898 C C . LYS A 1 120 ? -11.405 2.739 9.776 1.00 88.12 120 LYS A C 1
ATOM 900 O O . LYS A 1 120 ? -11.822 1.616 10.076 1.00 88.12 120 LYS A O 1
ATOM 905 N N . PRO A 1 121 ? -10.137 2.940 9.384 1.00 90.56 121 PRO A N 1
ATOM 906 C CA . PRO A 1 121 ? -9.154 1.872 9.433 1.00 90.56 121 PRO A CA 1
ATOM 907 C C . PRO A 1 121 ? -8.848 1.480 10.882 1.00 90.56 121 PRO A C 1
ATOM 909 O O . PRO A 1 121 ? -8.882 2.315 11.780 1.00 90.56 121 PRO A O 1
ATOM 912 N N . GLY A 1 122 ? -8.546 0.206 11.094 1.00 89.69 122 GLY A N 1
ATOM 913 C CA . GLY A 1 122 ? -7.974 -0.312 12.327 1.00 89.69 122 GLY A CA 1
ATOM 914 C C . GLY A 1 122 ? -6.448 -0.330 12.244 1.00 89.69 122 GLY A C 1
ATOM 915 O O . GLY A 1 122 ? -5.866 -0.385 11.158 1.00 89.69 122 GLY A O 1
ATOM 916 N N . SER A 1 123 ? -5.789 -0.296 13.398 1.00 90.62 123 SER A N 1
ATOM 917 C CA . SER A 1 123 ? -4.337 -0.476 13.476 1.00 90.62 1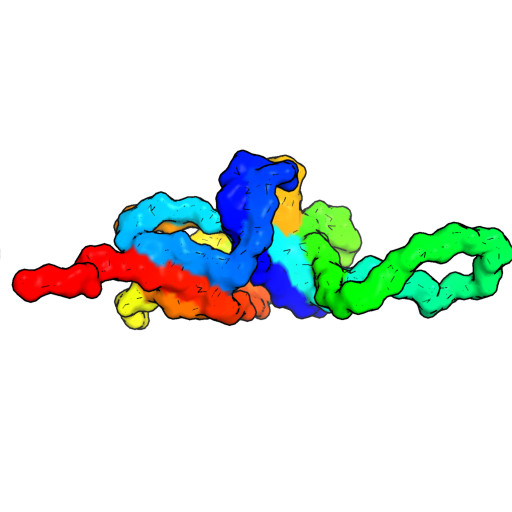23 SER A CA 1
ATOM 918 C C . SER A 1 123 ? -3.935 -1.913 13.127 1.00 90.62 123 SER A C 1
ATOM 920 O O . SER A 1 123 ? -4.650 -2.863 13.445 1.00 90.62 123 SER A O 1
ATOM 922 N N . GLY A 1 124 ? -2.758 -2.086 12.525 1.00 91.12 124 GLY A N 1
ATOM 923 C CA . GLY A 1 124 ? -2.125 -3.389 12.347 1.00 91.12 124 GLY A CA 1
ATOM 924 C C . GLY A 1 124 ? -1.559 -3.638 10.953 1.00 91.12 124 GLY A C 1
ATOM 925 O O . GLY A 1 124 ? -0.856 -2.810 10.366 1.00 91.12 124 GLY A O 1
ATOM 926 N N . ASN A 1 125 ? -1.801 -4.853 10.466 1.00 92.88 125 ASN A N 1
ATOM 927 C CA . ASN A 1 125 ? -1.205 -5.371 9.240 1.00 92.88 125 ASN A CA 1
ATOM 928 C C . ASN A 1 125 ? -1.978 -4.889 8.015 1.00 92.88 125 ASN A C 1
ATOM 930 O O . ASN A 1 125 ? -3.204 -4.888 8.014 1.00 92.88 125 ASN A O 1
ATOM 934 N N . VAL A 1 126 ? -1.257 -4.578 6.943 1.00 94.44 126 VAL A N 1
ATOM 935 C CA . VAL A 1 126 ? -1.846 -4.194 5.657 1.00 94.44 126 VAL A CA 1
ATOM 936 C C . VAL A 1 126 ? -1.520 -5.269 4.632 1.00 94.44 126 VAL A C 1
ATOM 938 O O . VAL A 1 126 ? -0.371 -5.705 4.524 1.00 94.44 126 VAL A O 1
ATOM 941 N N . GLN A 1 127 ? -2.524 -5.720 3.886 1.00 95.38 127 GLN A N 1
ATOM 942 C CA . GLN A 1 127 ? -2.342 -6.728 2.846 1.00 95.38 127 GLN A CA 1
ATOM 943 C C . GLN A 1 127 ? -2.235 -6.053 1.481 1.00 95.38 127 GLN A C 1
ATOM 945 O O . GLN A 1 127 ? -2.939 -5.091 1.187 1.00 95.38 127 GLN A O 1
ATOM 950 N N . PHE A 1 128 ? -1.364 -6.580 0.635 1.00 95.38 128 PHE A N 1
ATOM 951 C CA . PHE A 1 128 ? -1.111 -6.077 -0.706 1.00 95.38 128 PHE A CA 1
ATOM 952 C C . PHE A 1 128 ? -1.352 -7.199 -1.705 1.00 95.38 128 PHE A C 1
ATOM 954 O O . PHE A 1 128 ? -0.848 -8.310 -1.534 1.00 95.38 128 PHE A O 1
ATOM 961 N N . ALA A 1 129 ? -2.095 -6.899 -2.762 1.00 94.25 129 ALA A N 1
ATOM 962 C CA . ALA A 1 129 ? -2.279 -7.755 -3.920 1.00 94.25 129 ALA A CA 1
ATOM 963 C C . ALA A 1 129 ? -1.708 -7.045 -5.152 1.00 94.25 129 ALA A C 1
ATOM 965 O O . ALA A 1 129 ? -2.287 -6.080 -5.641 1.00 94.25 129 ALA A O 1
ATOM 966 N N . VAL A 1 130 ? -0.561 -7.512 -5.639 1.00 91.56 130 VAL A N 1
ATOM 967 C CA . VAL A 1 130 ? 0.136 -6.973 -6.812 1.00 91.56 130 VAL A CA 1
ATOM 968 C C . VAL A 1 130 ? -0.267 -7.781 -8.041 1.00 91.56 130 VAL A C 1
ATOM 970 O O . VAL A 1 130 ? -0.067 -8.996 -8.077 1.00 91.56 130 VAL A O 1
ATOM 973 N N . ALA A 1 131 ? -0.848 -7.116 -9.034 1.00 89.31 131 ALA A N 1
ATOM 974 C CA . ALA A 1 131 ? -1.216 -7.707 -10.313 1.00 89.31 131 ALA A CA 1
ATOM 975 C C . ALA A 1 131 ? -0.050 -7.622 -11.309 1.00 89.31 131 ALA A C 1
ATOM 977 O O . ALA A 1 131 ? 0.498 -6.547 -11.551 1.00 89.31 131 ALA A O 1
ATOM 978 N N . GLU A 1 132 ? 0.297 -8.757 -11.910 1.00 83.88 132 GLU A N 1
ATOM 979 C CA . GLU A 1 132 ? 1.374 -8.940 -12.887 1.00 83.88 132 GLU A CA 1
ATOM 980 C C . GLU A 1 132 ? 0.812 -9.691 -14.099 1.00 83.88 132 GLU A C 1
ATOM 982 O O . GLU A 1 132 ? 0.772 -10.926 -14.132 1.00 83.88 132 GLU A O 1
ATOM 987 N N . GLY A 1 133 ? 0.303 -8.949 -15.086 1.00 77.31 133 GLY A N 1
ATOM 988 C CA . GLY A 1 133 ? -0.433 -9.545 -16.203 1.00 77.31 133 GLY A CA 1
ATOM 989 C C . GLY A 1 133 ? -1.629 -10.363 -15.698 1.00 77.31 133 GLY A C 1
ATOM 990 O O . GLY A 1 133 ? -2.562 -9.805 -15.129 1.00 77.31 133 GLY A O 1
ATOM 991 N N . ASN A 1 134 ? -1.576 -11.689 -15.868 1.00 77.56 134 ASN A N 1
ATOM 992 C CA . ASN A 1 134 ? -2.630 -12.618 -15.434 1.00 77.56 134 ASN A CA 1
ATOM 993 C C . ASN A 1 134 ? -2.416 -13.199 -14.022 1.00 77.56 134 ASN A C 1
ATOM 995 O O . ASN A 1 134 ? -3.251 -13.966 -13.544 1.00 77.56 134 ASN A O 1
ATOM 999 N N . SER A 1 135 ? -1.295 -12.889 -13.365 1.00 83.50 135 SER A N 1
ATOM 1000 C CA . SER A 1 135 ? -0.973 -13.395 -12.026 1.00 83.50 135 SER A CA 1
ATOM 1001 C C . SER A 1 135 ? -1.232 -12.338 -10.958 1.00 83.50 135 SER A C 1
ATOM 1003 O O . SER A 1 135 ? -0.978 -11.157 -11.171 1.00 83.50 135 SER A O 1
ATOM 1005 N N . ILE A 1 136 ? -1.698 -12.764 -9.781 1.00 88.00 136 ILE A N 1
ATOM 1006 C CA . ILE A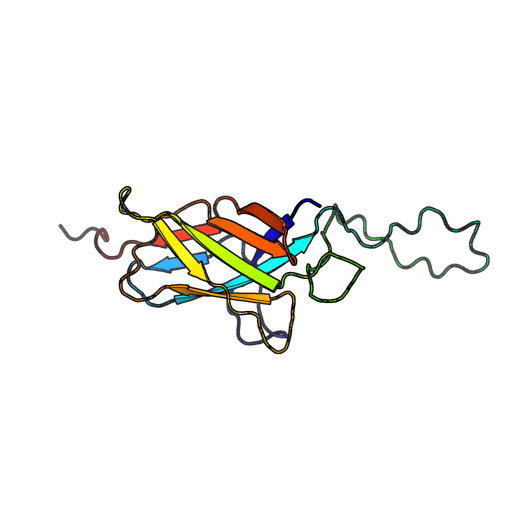 1 136 ? -1.839 -11.895 -8.604 1.00 88.00 136 ILE A CA 1
ATOM 1007 C C . ILE A 1 136 ? -0.967 -12.448 -7.484 1.00 88.00 136 ILE A C 1
ATOM 1009 O O . ILE A 1 136 ? -1.164 -13.581 -7.035 1.00 88.00 136 ILE A O 1
ATOM 1013 N N . ARG A 1 137 ? -0.037 -11.632 -6.993 1.00 87.94 137 ARG A N 1
ATOM 1014 C CA . ARG A 1 137 ? 0.796 -11.945 -5.829 1.00 87.94 137 ARG A CA 1
ATOM 1015 C C . ARG A 1 137 ? 0.254 -11.254 -4.599 1.00 87.94 137 ARG A C 1
ATOM 1017 O O . ARG A 1 137 ? -0.053 -10.070 -4.651 1.00 87.94 137 ARG A O 1
ATOM 1024 N N . ARG A 1 138 ? 0.161 -11.983 -3.489 1.00 92.62 138 ARG A N 1
ATOM 1025 C CA . ARG A 1 138 ? -0.328 -11.449 -2.216 1.00 92.62 138 ARG A CA 1
ATOM 1026 C C . ARG A 1 138 ? 0.751 -11.526 -1.150 1.00 92.62 138 ARG A C 1
ATOM 1028 O O . ARG A 1 138 ? 1.429 -12.546 -1.043 1.00 92.62 138 ARG A O 1
ATOM 1035 N N . PHE A 1 139 ? 0.893 -10.465 -0.370 1.00 93.06 139 PHE A N 1
ATOM 1036 C CA . PHE A 1 139 ? 1.747 -10.431 0.813 1.00 93.06 139 PHE A CA 1
ATOM 1037 C C . PHE A 1 139 ? 1.162 -9.482 1.861 1.00 93.06 139 PHE A C 1
ATOM 1039 O O . PHE A 1 139 ? 0.364 -8.606 1.536 1.00 93.06 139 PHE A O 1
ATOM 1046 N N . SER A 1 140 ? 1.571 -9.650 3.116 1.00 93.38 140 SER A N 1
ATOM 1047 C CA . SER A 1 140 ? 1.156 -8.785 4.222 1.00 93.38 140 SER A CA 1
ATOM 1048 C C . SER A 1 140 ? 2.362 -8.037 4.762 1.00 93.38 140 SER A C 1
ATOM 1050 O O . SER A 1 140 ? 3.382 -8.654 5.071 1.00 93.38 140 SER A O 1
ATOM 1052 N N . ALA A 1 141 ? 2.242 -6.721 4.897 1.00 91.81 141 ALA A N 1
ATOM 1053 C CA . ALA A 1 141 ? 3.203 -5.914 5.628 1.00 91.81 141 ALA A CA 1
ATOM 1054 C C . ALA A 1 141 ? 2.719 -5.766 7.076 1.00 91.81 141 ALA A C 1
ATOM 1056 O O . ALA A 1 141 ? 1.576 -5.376 7.330 1.00 91.81 141 ALA A O 1
ATOM 1057 N N . LEU A 1 142 ? 3.575 -6.155 8.018 1.00 90.88 142 LEU A N 1
ATOM 1058 C CA . LEU A 1 142 ? 3.205 -6.271 9.425 1.00 90.88 142 LEU A CA 1
ATOM 1059 C C . LEU A 1 142 ? 3.334 -4.928 10.143 1.00 90.88 142 LEU A C 1
ATOM 1061 O O . LEU A 1 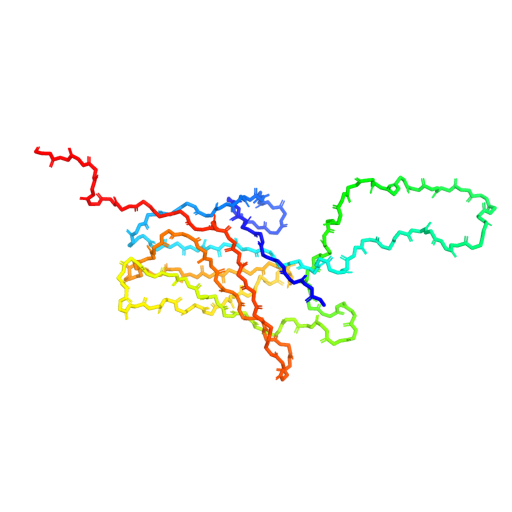142 ? 4.332 -4.240 9.952 1.00 90.88 142 LEU A O 1
ATOM 1065 N N . ASN A 1 143 ? 2.354 -4.599 10.989 1.00 89.56 143 ASN A N 1
ATOM 1066 C CA . ASN A 1 143 ? 2.329 -3.390 11.826 1.00 89.56 143 ASN A CA 1
ATOM 1067 C C . ASN A 1 143 ? 2.608 -2.090 11.050 1.00 89.56 143 ASN A C 1
ATOM 1069 O O . ASN A 1 143 ? 3.281 -1.189 11.541 1.00 89.56 143 ASN A O 1
ATOM 1073 N N . VAL A 1 144 ? 2.112 -2.015 9.815 1.00 92.44 144 VAL A N 1
ATOM 1074 C CA . VAL A 1 144 ? 2.346 -0.877 8.922 1.00 92.44 144 VAL A CA 1
ATOM 1075 C C . VAL A 1 144 ? 1.375 0.271 9.186 1.00 92.44 144 VAL A C 1
ATOM 1077 O O . VAL A 1 144 ? 1.669 1.401 8.809 1.00 92.44 144 VAL A O 1
ATOM 1080 N N . LEU A 1 145 ? 0.241 0.023 9.840 1.00 92.06 145 LEU A N 1
ATOM 1081 C CA . LEU A 1 145 ? -0.742 1.062 10.118 1.00 92.06 145 LEU A CA 1
ATOM 1082 C C . LEU A 1 145 ? -0.948 1.256 11.620 1.00 92.06 145 LEU A C 1
ATOM 1084 O O . LEU A 1 145 ? -1.352 0.331 12.320 1.00 92.06 145 LEU A O 1
ATOM 1088 N N . GLY A 1 146 ? -0.702 2.473 12.091 1.00 90.94 146 GLY A N 1
ATOM 1089 C CA . GLY A 1 146 ? -1.135 2.972 13.388 1.00 90.94 146 GLY A CA 1
ATOM 1090 C C . GLY A 1 146 ? -2.268 3.975 13.196 1.00 90.94 146 GLY A C 1
ATOM 1091 O O . GLY A 1 146 ? -2.131 4.932 12.433 1.00 90.94 146 GLY A O 1
ATOM 1092 N N . VAL A 1 147 ? -3.386 3.744 13.873 1.00 89.69 147 VAL A N 1
ATOM 1093 C 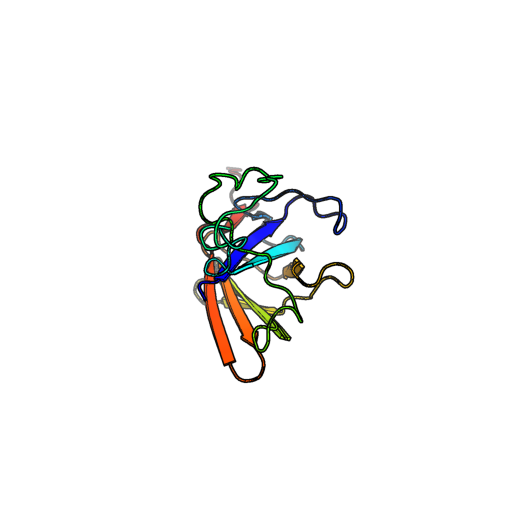CA . VAL A 1 147 ? -4.560 4.615 13.842 1.00 89.69 147 VAL A CA 1
ATOM 1094 C C . VAL A 1 147 ? -4.832 5.150 15.239 1.00 89.69 147 VAL A C 1
ATOM 1096 O O . VAL A 1 147 ? -4.946 4.383 16.195 1.00 89.69 147 VAL A O 1
ATOM 1099 N N . GLU A 1 148 ? -4.955 6.468 15.337 1.00 86.25 148 GLU A N 1
ATOM 1100 C CA . GLU A 1 148 ? -5.447 7.171 16.518 1.00 86.25 148 GLU A CA 1
ATOM 1101 C C . GLU A 1 148 ? -6.949 7.439 16.354 1.00 86.25 148 GLU A C 1
ATOM 1103 O O . GLU A 1 148 ? -7.373 8.030 15.357 1.00 86.25 148 GLU A O 1
ATOM 1108 N N . ASP A 1 149 ? -7.758 7.000 17.321 1.00 78.31 149 ASP A N 1
ATOM 1109 C CA . ASP A 1 149 ? -9.178 7.352 17.379 1.00 78.31 149 ASP A CA 1
ATOM 1110 C C . ASP A 1 149 ? -9.346 8.634 18.214 1.00 78.31 149 ASP A C 1
ATOM 1112 O O . ASP A 1 149 ? -9.066 8.612 19.417 1.00 78.31 149 ASP A O 1
ATOM 1116 N N . PRO A 1 150 ? -9.791 9.752 17.611 1.00 70.31 150 PRO A N 1
ATOM 1117 C CA . PRO A 1 150 ? -9.968 11.010 18.324 1.00 70.31 150 PRO A CA 1
ATOM 1118 C C . PRO A 1 150 ? -11.133 10.989 19.322 1.00 70.31 150 PRO A C 1
ATOM 1120 O O . PRO A 1 150 ? -11.288 11.949 20.055 1.00 70.31 150 PRO A O 1
ATOM 1123 N N . THR A 1 151 ? -11.973 9.948 19.355 1.00 65.38 151 THR A N 1
ATOM 1124 C CA . THR A 1 151 ? -13.146 9.894 20.250 1.00 65.38 151 THR A CA 1
ATOM 1125 C C . THR A 1 151 ? -12.864 9.299 21.632 1.00 65.38 151 THR A C 1
ATOM 1127 O O . THR A 1 151 ? -13.763 9.256 22.470 1.00 65.38 151 THR A O 1
ATOM 1130 N N . ASN A 1 152 ? -11.631 8.848 21.892 1.00 55.62 152 ASN A N 1
ATOM 1131 C CA . ASN A 1 152 ? -11.223 8.238 23.163 1.00 55.62 152 ASN A CA 1
ATOM 1132 C C . ASN A 1 152 ? -10.071 9.001 23.847 1.00 55.62 152 ASN A C 1
ATOM 1134 O O . ASN A 1 152 ? -9.227 8.416 24.524 1.00 55.62 152 ASN A O 1
ATOM 1138 N N . ASP A 1 153 ? -10.024 10.319 23.671 1.00 57.31 153 ASP A N 1
ATOM 1139 C CA . ASP A 1 153 ? -9.054 11.243 24.269 1.00 57.31 153 ASP A CA 1
ATOM 1140 C C . ASP A 1 153 ? -9.399 11.657 25.716 1.00 57.31 153 ASP A C 1
ATOM 1142 O O . ASP A 1 153 ? -8.837 12.605 26.264 1.00 57.31 153 ASP A O 1
ATOM 1146 N N . GLY A 1 154 ? -10.245 10.872 26.392 1.00 51.19 154 GLY A N 1
ATOM 1147 C CA . GLY A 1 154 ? -10.312 10.856 27.852 1.00 51.19 154 GLY A CA 1
ATOM 1148 C C . GLY A 1 154 ? -10.972 12.069 28.505 1.00 51.19 154 GLY A C 1
ATOM 1149 O O . GLY A 1 154 ? -10.616 12.397 29.637 1.00 51.19 154 GLY A O 1
ATOM 1150 N N . SER A 1 155 ? -11.951 12.718 27.867 1.00 50.66 155 SER A N 1
ATOM 1151 C CA . SER A 1 155 ? -12.831 13.636 28.600 1.00 50.66 155 SER A CA 1
ATOM 1152 C C . SER A 1 155 ? -13.900 12.845 29.365 1.00 50.66 155 SER A C 1
ATOM 1154 O O . SER A 1 155 ? -14.890 12.394 28.783 1.00 50.66 155 SER A O 1
ATOM 1156 N N . CYS A 1 156 ? -13.678 12.653 30.665 1.00 51.88 156 CYS A N 1
ATOM 1157 C CA . CYS A 1 156 ? -14.756 12.461 31.635 1.00 51.88 156 CYS A CA 1
ATOM 1158 C C . CYS A 1 156 ? -15.519 13.769 31.874 1.00 51.88 156 CYS A C 1
ATOM 1160 O O . CYS A 1 156 ? -14.869 14.841 31.811 1.00 51.88 156 CYS A O 1
#

Radius of gyration: 18.86 Å; chains: 1; bounding box: 61×31×50 Å

Secondary structure (DSSP, 8-state):
--EEEEEEEEEEETTEEEE-S-EEEETTS-EEEEEEEEESS--S-----SS--SS---------TT--EE--TTSSTT----EEEEEEEBSSTT-EEEEE-EE-SS-TTEEEEEEPTT--BPSEEEEEEEEETTEEEEEEEEEEEEEE-GGGS---

pLDDT: mean 79.79, std 16.52, range [45.31, 96.12]

Foldseek 3Di:
DDKDKWWWAPPPDPVDIDTDLADEEAFLDKDKTKIFMFDLVDDDPPPPDPDDDPDDPPPPPDPPPRPGHTQFADPDPFRGQPWKWKWFAAPPNVDIDIWTWDADPVGRRMIITIDHSPGHGDFWKMKMWTDGPPDTDIDIRTRHYHYDYPVPPDDD